Protein AF-A0A945QIS1-F1 (afdb_monomer_lite)

Structure (mmCIF, N/CA/C/O backbone):
data_AF-A0A945QIS1-F1
#
_entry.id   AF-A0A945QIS1-F1
#
loop_
_atom_site.group_PDB
_atom_site.id
_atom_site.type_symbol
_atom_site.label_atom_id
_atom_site.label_alt_id
_atom_site.label_comp_id
_atom_site.label_asym_id
_atom_site.label_entity_id
_atom_site.label_seq_id
_atom_site.pdbx_PDB_ins_code
_atom_site.Cartn_x
_atom_site.Cartn_y
_atom_site.Cartn_z
_atom_site.occupancy
_atom_site.B_iso_or_equiv
_atom_site.auth_seq_id
_atom_site.auth_comp_id
_atom_site.auth_asym_id
_atom_site.auth_atom_id
_atom_site.pdbx_PDB_model_num
ATOM 1 N N . LEU A 1 1 ? 4.293 -4.044 12.034 1.00 91.75 1 LEU A N 1
ATOM 2 C CA . LEU A 1 1 ? 3.723 -2.856 11.360 1.00 91.75 1 LEU A CA 1
ATOM 3 C C . LEU A 1 1 ? 2.267 -2.632 11.760 1.00 91.75 1 LEU A C 1
ATOM 5 O O . LEU A 1 1 ? 2.022 -1.656 12.445 1.00 91.75 1 LEU A O 1
ATOM 9 N N . VAL A 1 2 ? 1.339 -3.547 11.445 1.00 96.00 2 VAL A N 1
ATOM 10 C CA . VAL A 1 2 ? -0.101 -3.413 11.779 1.00 96.00 2 VAL A CA 1
ATOM 11 C C . VAL A 1 2 ? -0.357 -3.116 13.262 1.00 96.00 2 VAL A C 1
ATOM 13 O O . VAL A 1 2 ? -1.018 -2.137 13.578 1.00 96.00 2 VAL A O 1
ATOM 16 N N . ALA A 1 3 ? 0.241 -3.887 14.176 1.00 95.88 3 ALA A N 1
ATOM 17 C CA . ALA A 1 3 ? 0.090 -3.649 15.616 1.00 95.88 3 ALA A CA 1
ATOM 18 C C . ALA A 1 3 ? 0.574 -2.254 16.059 1.00 95.88 3 ALA A C 1
ATOM 20 O O . ALA A 1 3 ? -0.040 -1.638 16.922 1.00 95.88 3 ALA A O 1
ATOM 21 N N . ALA A 1 4 ? 1.647 -1.739 15.449 1.00 96.75 4 ALA A N 1
ATOM 22 C CA . ALA A 1 4 ? 2.158 -0.402 15.749 1.00 96.75 4 ALA A CA 1
ATOM 23 C C . ALA A 1 4 ? 1.236 0.693 15.192 1.00 96.75 4 ALA A C 1
ATOM 25 O O . ALA A 1 4 ? 1.000 1.682 15.875 1.00 96.75 4 ALA A O 1
ATOM 26 N N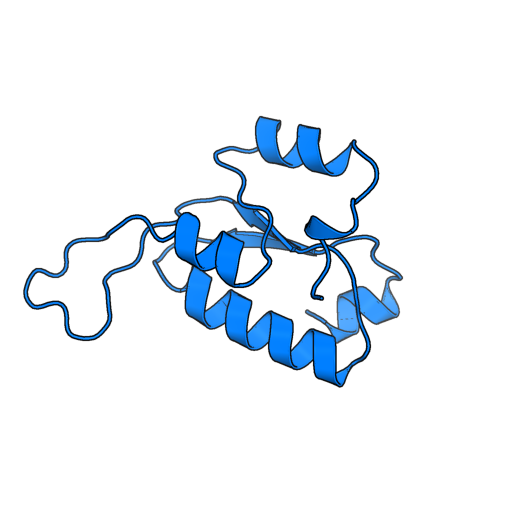 . ALA A 1 5 ? 0.682 0.495 13.991 1.00 96.12 5 ALA A N 1
ATOM 27 C CA . ALA A 1 5 ? -0.301 1.404 13.405 1.00 96.12 5 ALA A CA 1
ATOM 28 C C . ALA A 1 5 ? -1.572 1.486 14.267 1.00 96.12 5 ALA A C 1
ATOM 30 O O . ALA A 1 5 ? -2.040 2.582 14.551 1.00 96.12 5 ALA A O 1
ATOM 31 N N . LEU A 1 6 ? -2.073 0.344 14.754 1.00 94.56 6 LEU A N 1
ATOM 32 C CA . LEU A 1 6 ? -3.206 0.291 15.682 1.00 94.56 6 LEU A CA 1
ATOM 33 C C . LEU A 1 6 ? -2.902 0.988 17.008 1.00 94.56 6 LEU A C 1
ATOM 35 O O . LEU A 1 6 ? -3.655 1.858 17.430 1.00 94.56 6 LEU A O 1
ATOM 39 N N . ALA A 1 7 ? -1.790 0.629 17.654 1.00 95.94 7 ALA A N 1
ATOM 40 C CA . ALA A 1 7 ? -1.414 1.203 18.944 1.00 95.94 7 ALA A CA 1
ATOM 41 C C . ALA A 1 7 ? -1.166 2.718 18.865 1.00 95.94 7 ALA A C 1
ATOM 43 O O . ALA A 1 7 ? -1.425 3.433 19.829 1.00 95.94 7 ALA A O 1
ATOM 44 N N . GLY A 1 8 ? -0.669 3.200 17.724 1.00 95.69 8 GLY A N 1
ATOM 45 C CA . GLY A 1 8 ? -0.434 4.618 17.468 1.00 95.69 8 GLY A CA 1
ATOM 46 C C . GLY A 1 8 ? -1.645 5.385 16.936 1.00 95.69 8 GLY A C 1
ATOM 47 O O . GLY A 1 8 ? -1.532 6.595 16.779 1.00 95.69 8 GLY A O 1
ATOM 48 N N . GLY A 1 9 ? -2.767 4.718 16.635 1.00 94.19 9 GLY A N 1
ATOM 49 C CA . GLY A 1 9 ? -3.932 5.359 16.015 1.00 94.19 9 GLY A CA 1
ATOM 50 C C . GLY A 1 9 ? -3.617 5.984 14.653 1.00 94.19 9 GLY A C 1
ATOM 51 O O . GLY A 1 9 ? -4.059 7.091 14.376 1.00 94.19 9 GLY A O 1
ATOM 52 N N . ALA A 1 10 ? -2.799 5.318 13.836 1.00 94.56 10 ALA A N 1
ATOM 53 C CA . ALA A 1 10 ? -2.334 5.869 12.569 1.00 94.56 10 ALA A CA 1
ATOM 54 C C . ALA A 1 10 ? -3.477 6.046 11.555 1.00 94.56 10 ALA A C 1
ATOM 56 O O . ALA A 1 10 ? -4.265 5.126 11.343 1.00 94.56 10 ALA A O 1
ATOM 57 N N . ASP A 1 11 ? -3.493 7.185 10.859 1.00 92.19 11 ASP A N 1
ATOM 58 C CA . ASP A 1 11 ? -4.466 7.473 9.796 1.00 92.19 11 ASP A CA 1
ATOM 59 C C . ASP A 1 11 ? -4.145 6.768 8.470 1.00 92.19 11 ASP A C 1
ATOM 61 O O . ASP A 1 11 ? -5.022 6.597 7.628 1.00 92.19 11 ASP A O 1
ATOM 65 N N . PHE A 1 12 ? -2.887 6.372 8.263 1.00 93.50 12 PHE A N 1
ATOM 66 C CA . PHE A 1 12 ? -2.403 5.668 7.073 1.00 93.50 12 PHE A CA 1
ATOM 67 C C . PHE A 1 12 ? -1.082 4.939 7.360 1.00 93.50 12 PHE A C 1
ATOM 69 O O . PHE A 1 12 ? -0.392 5.195 8.348 1.00 93.50 12 PHE A O 1
ATOM 76 N N . ILE A 1 13 ? -0.694 4.047 6.450 1.00 94.31 13 ILE A N 1
ATOM 77 C CA . ILE A 1 13 ? 0.625 3.413 6.408 1.00 94.31 13 ILE A CA 1
ATOM 78 C C . ILE A 1 13 ? 1.338 3.885 5.142 1.00 94.31 13 ILE A C 1
ATOM 80 O O . ILE A 1 13 ? 0.812 3.736 4.045 1.00 94.31 13 ILE A O 1
ATOM 84 N N . ALA A 1 14 ? 2.556 4.405 5.272 1.00 93.31 14 ALA A N 1
ATOM 85 C CA . ALA A 1 14 ? 3.416 4.713 4.132 1.00 93.31 14 ALA A CA 1
ATOM 86 C C . ALA A 1 14 ? 4.569 3.706 4.058 1.00 93.31 14 ALA A C 1
ATOM 88 O O . ALA A 1 14 ? 5.273 3.470 5.042 1.00 93.31 14 ALA A O 1
ATOM 89 N N . LEU A 1 15 ? 4.762 3.106 2.887 1.00 91.31 15 LEU A N 1
ATOM 90 C CA . LEU A 1 15 ? 5.833 2.165 2.594 1.00 91.31 15 LEU A CA 1
ATOM 91 C C . LEU A 1 15 ? 6.727 2.730 1.497 1.00 91.31 15 LEU A C 1
ATOM 93 O O . LEU A 1 15 ? 6.256 3.138 0.439 1.00 91.31 15 LEU A O 1
ATOM 97 N N . SER A 1 16 ? 8.034 2.678 1.722 1.00 88.62 16 SER A N 1
ATOM 98 C CA . SER A 1 16 ? 9.023 2.820 0.659 1.00 88.62 16 SER A CA 1
ATOM 99 C C . SER A 1 16 ? 9.635 1.455 0.403 1.00 88.62 16 SER A C 1
ATOM 101 O O . SER A 1 16 ? 10.058 0.779 1.344 1.00 88.62 16 S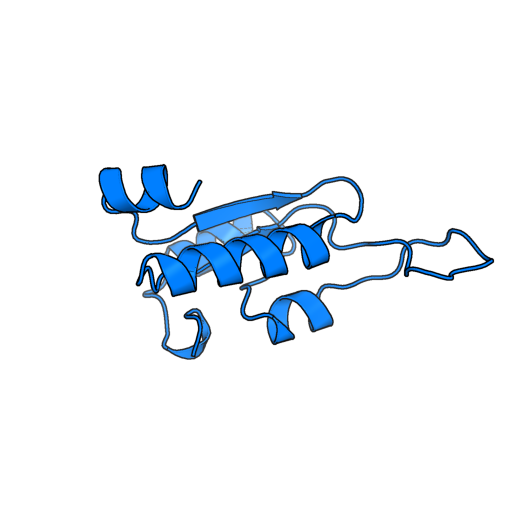ER A O 1
ATOM 103 N N . THR A 1 17 ? 9.650 1.028 -0.857 1.00 84.19 17 THR A N 1
ATOM 104 C CA . THR A 1 17 ? 10.224 -0.263 -1.233 1.00 84.19 17 THR A CA 1
ATOM 105 C C . THR A 1 17 ? 11.430 -0.080 -2.139 1.00 84.19 17 THR A C 1
ATOM 107 O O . THR A 1 17 ? 11.486 0.784 -3.018 1.00 84.19 17 THR A O 1
ATOM 110 N N . TYR A 1 18 ? 12.400 -0.952 -1.923 1.00 72.62 18 TYR A N 1
ATOM 111 C CA . TYR A 1 18 ? 13.539 -1.181 -2.784 1.00 72.62 18 TYR A CA 1
ATOM 112 C C . TYR A 1 18 ? 13.614 -2.710 -2.918 1.00 72.62 18 TYR A C 1
ATOM 114 O O . TYR A 1 18 ? 13.452 -3.403 -1.913 1.00 72.62 18 TYR A O 1
ATOM 122 N N . ASN A 1 19 ? 13.815 -3.242 -4.130 1.00 63.44 19 ASN A N 1
ATOM 123 C CA . ASN A 1 19 ? 14.097 -4.670 -4.415 1.00 63.44 19 ASN A CA 1
ATOM 124 C C . ASN A 1 19 ? 12.926 -5.616 -4.733 1.00 63.44 19 ASN A C 1
ATOM 126 O O . ASN A 1 19 ? 12.994 -6.794 -4.395 1.00 63.44 19 ASN A O 1
ATOM 130 N N . GLY A 1 20 ? 11.873 -5.167 -5.419 1.00 72.00 20 GLY A N 1
ATOM 131 C CA . GLY A 1 20 ? 10.928 -6.102 -6.048 1.00 72.00 20 GLY A CA 1
ATOM 132 C C . GLY A 1 20 ? 10.156 -7.012 -5.088 1.00 72.00 20 GLY A C 1
ATOM 133 O O . GLY A 1 20 ? 9.622 -8.024 -5.511 1.00 72.00 20 GLY A O 1
ATOM 134 N N . ILE A 1 21 ? 10.077 -6.667 -3.803 1.00 82.06 21 ILE A N 1
ATOM 135 C CA . ILE A 1 21 ? 9.220 -7.351 -2.820 1.00 82.06 21 ILE A CA 1
ATOM 136 C C . ILE A 1 21 ? 7.898 -6.610 -2.591 1.00 82.06 21 ILE A C 1
ATOM 138 O O . ILE A 1 21 ? 7.108 -7.007 -1.741 1.00 82.06 21 ILE A O 1
ATOM 142 N N . ALA A 1 22 ? 7.667 -5.513 -3.319 1.00 86.19 22 ALA A N 1
ATOM 143 C CA . ALA A 1 22 ? 6.553 -4.599 -3.097 1.00 86.19 22 ALA A CA 1
ATOM 144 C C . ALA A 1 22 ? 5.204 -5.328 -3.067 1.00 86.19 22 ALA A C 1
ATOM 146 O O . ALA A 1 22 ? 4.428 -5.155 -2.129 1.00 86.19 22 ALA A O 1
ATOM 147 N N . LEU A 1 23 ? 4.955 -6.192 -4.056 1.00 87.00 23 LEU A N 1
ATOM 148 C CA . LEU A 1 23 ? 3.669 -6.864 -4.208 1.00 87.00 23 LEU A CA 1
ATOM 149 C C . LEU A 1 23 ? 3.434 -7.924 -3.128 1.00 87.00 23 LEU A C 1
ATOM 151 O O . LEU A 1 23 ? 2.365 -7.961 -2.516 1.00 87.00 23 LEU A O 1
ATOM 155 N N . SER A 1 24 ? 4.435 -8.765 -2.852 1.00 87.50 24 SER A N 1
ATOM 156 C CA . SER A 1 24 ? 4.322 -9.810 -1.828 1.00 87.50 24 SER A CA 1
ATOM 157 C C . SER A 1 24 ? 4.223 -9.213 -0.424 1.00 87.50 24 SER A C 1
ATOM 159 O O . SER A 1 24 ? 3.442 -9.698 0.398 1.00 87.50 24 SER A O 1
ATOM 161 N N . TYR A 1 25 ? 4.953 -8.126 -0.159 1.00 90.62 25 TYR A N 1
ATOM 162 C CA . TYR A 1 25 ? 4.867 -7.395 1.098 1.00 90.62 25 TYR A CA 1
ATOM 163 C C . TYR A 1 25 ? 3.492 -6.747 1.275 1.00 90.62 25 TYR A C 1
ATOM 165 O O . TYR A 1 25 ? 2.870 -6.944 2.316 1.00 90.62 25 TYR A O 1
ATOM 173 N N . LEU A 1 26 ? 2.989 -6.033 0.261 1.00 92.19 26 LEU A N 1
ATOM 174 C CA . LEU A 1 26 ? 1.671 -5.397 0.305 1.00 92.19 26 LEU A CA 1
ATOM 175 C C . LEU A 1 26 ? 0.558 -6.424 0.534 1.00 92.19 26 LEU A C 1
ATOM 177 O O . LEU A 1 26 ? -0.290 -6.220 1.397 1.00 92.19 26 LEU A O 1
ATOM 181 N N . THR A 1 27 ? 0.598 -7.549 -0.181 1.00 91.12 27 THR A N 1
ATOM 182 C CA . THR A 1 27 ? -0.400 -8.622 -0.042 1.00 91.12 27 THR A CA 1
ATOM 183 C C . THR A 1 27 ? -0.435 -9.162 1.389 1.00 91.12 27 THR A C 1
ATOM 185 O O . THR A 1 27 ? -1.502 -9.294 1.988 1.00 91.12 27 THR A O 1
ATOM 188 N N . ARG A 1 28 ? 0.739 -9.430 1.980 1.00 93.50 28 ARG A N 1
ATOM 189 C CA . ARG A 1 28 ? 0.842 -9.885 3.376 1.00 93.50 28 ARG A CA 1
ATOM 190 C C . ARG A 1 28 ? 0.391 -8.811 4.356 1.00 93.50 28 ARG A C 1
ATOM 192 O O . ARG A 1 28 ? -0.333 -9.123 5.293 1.00 93.50 28 ARG A O 1
ATOM 199 N N . LEU A 1 29 ? 0.785 -7.557 4.136 1.00 94.31 29 LEU A N 1
ATOM 200 C CA . LEU A 1 29 ? 0.366 -6.441 4.975 1.00 94.31 29 LEU A CA 1
ATOM 201 C C . LEU A 1 29 ? -1.160 -6.314 4.984 1.00 94.31 29 LEU A C 1
ATOM 203 O O . LEU A 1 29 ? -1.743 -6.243 6.059 1.00 94.31 29 LEU A O 1
ATOM 207 N N . ARG A 1 30 ? -1.804 -6.352 3.814 1.00 93.00 30 ARG A N 1
ATOM 208 C CA . ARG A 1 30 ? -3.265 -6.294 3.690 1.00 93.00 30 ARG A CA 1
ATOM 209 C C . ARG A 1 30 ? -3.949 -7.454 4.409 1.00 93.00 30 ARG A C 1
ATOM 211 O O . ARG A 1 30 ? -4.904 -7.220 5.140 1.00 93.00 30 ARG A O 1
ATOM 218 N N . ALA A 1 31 ? -3.424 -8.673 4.287 1.00 94.25 31 ALA A N 1
ATOM 219 C CA . ALA A 1 31 ? -3.950 -9.820 5.025 1.00 94.25 31 ALA A CA 1
ATOM 220 C C . ALA A 1 31 ? -3.871 -9.617 6.551 1.00 94.25 31 ALA A C 1
ATOM 222 O O . ALA A 1 31 ? -4.828 -9.911 7.263 1.00 94.25 31 ALA A O 1
ATOM 223 N N . GLU A 1 32 ? -2.760 -9.083 7.064 1.00 96.31 32 GLU A N 1
ATOM 224 C CA . GLU A 1 32 ? -2.614 -8.792 8.496 1.00 96.31 32 GLU A CA 1
ATOM 225 C C . GLU A 1 32 ? -3.482 -7.610 8.955 1.00 96.31 32 GLU A C 1
ATOM 227 O O . GLU A 1 32 ? -4.027 -7.645 10.055 1.00 96.31 32 GLU A O 1
ATOM 232 N N . MET A 1 33 ? -3.657 -6.584 8.116 1.00 95.00 33 MET A N 1
ATOM 233 C CA . MET A 1 33 ? -4.572 -5.467 8.377 1.00 95.00 33 MET A CA 1
ATOM 234 C C . MET A 1 33 ? -6.018 -5.955 8.492 1.00 95.00 33 MET A C 1
ATOM 236 O O . MET A 1 33 ? -6.686 -5.640 9.473 1.00 95.00 33 MET A O 1
ATOM 240 N N . ALA A 1 34 ? -6.462 -6.797 7.554 1.00 94.25 34 ALA A N 1
ATOM 241 C CA . ALA A 1 34 ? -7.796 -7.388 7.567 1.00 94.25 34 ALA A CA 1
ATOM 242 C C . ALA A 1 34 ? -8.032 -8.245 8.821 1.00 94.25 34 ALA A C 1
ATOM 244 O O . ALA A 1 34 ? -9.050 -8.090 9.492 1.00 94.25 34 ALA A O 1
ATOM 245 N N . LYS A 1 35 ? -7.066 -9.096 9.202 1.00 96.31 35 LYS A N 1
ATOM 246 C CA . LYS A 1 35 ? -7.136 -9.885 10.450 1.00 96.31 35 LYS A CA 1
ATOM 247 C C . LYS A 1 35 ? -7.279 -9.014 11.696 1.00 96.31 35 LYS A C 1
ATOM 249 O O . LYS A 1 35 ? -7.904 -9.435 12.663 1.00 96.31 35 LYS A O 1
ATOM 254 N N . ALA A 1 36 ? -6.676 -7.830 11.680 1.00 95.12 36 ALA A N 1
ATOM 255 C CA . ALA A 1 36 ? -6.693 -6.902 12.799 1.00 95.12 36 ALA A CA 1
ATOM 256 C C . ALA A 1 36 ? -7.851 -5.887 12.739 1.00 95.12 36 ALA A C 1
ATOM 258 O O . ALA A 1 36 ? -7.927 -5.018 13.605 1.00 95.12 36 ALA A O 1
ATOM 259 N N . GLY A 1 37 ? -8.727 -5.966 11.727 1.00 94.06 37 GLY A N 1
ATOM 260 C CA . GLY A 1 37 ? -9.809 -4.999 11.512 1.00 94.06 37 GLY A CA 1
ATOM 261 C C . GLY A 1 37 ? -9.319 -3.575 11.225 1.00 94.06 37 GLY A C 1
ATOM 262 O O . GLY A 1 37 ? -10.047 -2.617 11.470 1.00 94.06 37 GLY A O 1
ATOM 263 N N . LEU A 1 38 ? -8.077 -3.420 10.755 1.00 94.44 38 LEU A N 1
ATOM 264 C CA . LEU A 1 38 ? -7.479 -2.124 10.457 1.00 94.44 38 LEU A CA 1
ATOM 265 C C . LEU A 1 38 ? -7.750 -1.750 8.998 1.00 94.44 38 LEU A C 1
ATOM 267 O O . LEU A 1 38 ? -7.116 -2.295 8.096 1.00 94.44 38 LEU A O 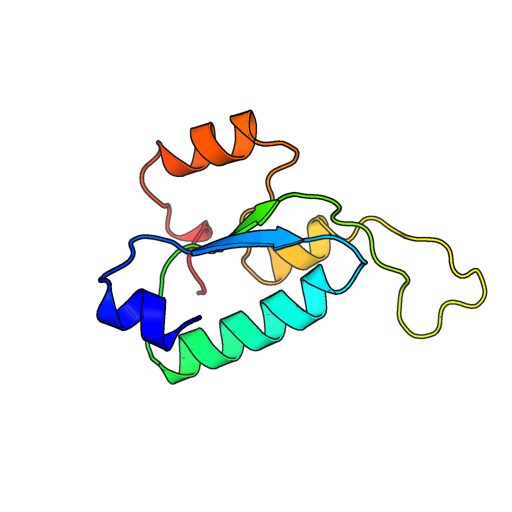1
ATOM 271 N N . ASP A 1 39 ? -8.630 -0.779 8.778 1.00 92.44 39 ASP A N 1
ATOM 272 C CA . ASP A 1 39 ? -8.931 -0.256 7.445 1.00 92.44 39 ASP A CA 1
ATOM 273 C C . ASP A 1 39 ? -8.477 1.202 7.288 1.00 92.44 39 ASP A C 1
ATOM 275 O O . ASP A 1 39 ? -9.226 2.158 7.508 1.00 92.44 39 ASP A O 1
ATOM 279 N N . ILE A 1 40 ? -7.203 1.357 6.929 1.00 93.19 40 ILE A N 1
ATOM 280 C CA . ILE A 1 40 ? -6.573 2.642 6.614 1.00 93.19 40 ILE A CA 1
ATOM 281 C C . ILE A 1 40 ? -5.809 2.557 5.282 1.00 93.19 40 ILE A C 1
ATOM 283 O O . ILE A 1 40 ? -5.446 1.455 4.839 1.00 93.19 40 ILE A O 1
ATOM 287 N N . PRO A 1 41 ? -5.536 3.697 4.626 1.00 94.06 41 PRO A N 1
ATOM 288 C CA . PRO A 1 41 ? -4.785 3.720 3.382 1.00 94.06 41 PRO A CA 1
ATOM 289 C C . PRO A 1 41 ? -3.362 3.200 3.511 1.00 94.06 41 PRO A C 1
ATOM 291 O O . PRO A 1 41 ? -2.697 3.390 4.531 1.00 94.06 41 PRO A O 1
ATOM 294 N N . VAL A 1 42 ? -2.882 2.587 2.428 1.00 94.56 42 VAL A N 1
ATOM 295 C CA . VAL A 1 42 ? -1.482 2.185 2.278 1.00 94.56 42 VAL A CA 1
ATOM 296 C C . VAL A 1 42 ? -0.889 2.924 1.085 1.00 94.56 42 VAL A C 1
ATOM 298 O O . VAL A 1 42 ? -1.210 2.612 -0.062 1.00 94.56 42 VAL A O 1
ATOM 301 N N . TYR A 1 43 ? -0.010 3.884 1.355 1.00 94.12 43 TYR A N 1
ATOM 302 C CA . TYR A 1 43 ? 0.772 4.592 0.346 1.00 94.12 43 TYR A CA 1
ATOM 303 C C . TYR A 1 43 ? 2.059 3.824 0.056 1.00 94.12 43 TYR A C 1
ATOM 305 O O . TYR A 1 43 ? 2.740 3.382 0.982 1.00 94.12 43 TYR A O 1
ATOM 313 N N . LEU A 1 44 ? 2.409 3.662 -1.219 1.00 92.62 44 LEU A N 1
ATOM 314 C CA . LEU A 1 44 ? 3.570 2.878 -1.634 1.00 92.62 44 LEU A CA 1
ATOM 315 C C . LEU A 1 44 ? 4.443 3.657 -2.614 1.00 92.62 44 LEU A C 1
ATOM 317 O O . LEU A 1 44 ? 4.027 3.920 -3.736 1.00 92.62 44 LEU A O 1
ATOM 321 N N . GLY A 1 45 ? 5.664 3.988 -2.211 1.00 90.81 45 GLY A N 1
ATOM 322 C CA . GLY A 1 45 ? 6.649 4.661 -3.055 1.00 90.81 45 GLY A CA 1
ATOM 323 C C . GLY A 1 45 ? 7.950 3.875 -3.210 1.00 90.81 45 GLY A C 1
ATOM 324 O O . GLY A 1 45 ? 8.103 2.752 -2.718 1.00 90.81 45 GLY A O 1
ATOM 325 N N . GLY A 1 46 ? 8.918 4.491 -3.887 1.00 87.44 46 GLY A N 1
ATOM 326 C CA . GLY A 1 46 ? 10.228 3.900 -4.162 1.00 87.44 46 GLY A CA 1
ATOM 327 C C . GLY A 1 46 ? 10.279 3.193 -5.518 1.00 87.44 46 GLY A C 1
ATOM 328 O O . GLY A 1 46 ? 9.656 3.624 -6.483 1.00 87.44 46 GLY A O 1
ATOM 329 N N . ARG A 1 47 ? 11.055 2.108 -5.627 1.00 86.69 47 ARG A N 1
ATOM 330 C CA . ARG A 1 47 ? 11.194 1.352 -6.885 1.00 86.69 47 ARG A CA 1
ATOM 331 C C . ARG A 1 47 ? 10.122 0.271 -6.979 1.00 86.69 47 ARG A C 1
ATOM 333 O O . ARG A 1 47 ? 10.286 -0.811 -6.424 1.00 86.69 47 ARG A O 1
ATOM 340 N N . LEU A 1 48 ? 9.071 0.541 -7.749 1.00 86.62 48 LEU A N 1
ATOM 341 C CA . LEU A 1 48 ? 7.923 -0.354 -7.950 1.00 86.62 48 LEU A CA 1
ATOM 342 C C . LEU A 1 48 ? 8.135 -1.383 -9.072 1.00 86.62 48 LEU A C 1
ATOM 344 O O . LEU A 1 48 ? 7.190 -1.789 -9.740 1.00 86.62 48 LEU A O 1
ATOM 348 N N . ASN A 1 49 ? 9.381 -1.820 -9.267 1.00 85.06 49 ASN A N 1
ATOM 349 C CA . ASN A 1 49 ? 9.728 -2.839 -10.251 1.00 85.06 49 ASN A CA 1
ATOM 350 C C . ASN A 1 49 ? 10.057 -4.155 -9.550 1.00 85.06 49 ASN A C 1
ATOM 352 O O . ASN A 1 49 ? 10.781 -4.165 -8.553 1.00 85.06 49 ASN A O 1
ATOM 356 N N . GLN A 1 50 ? 9.581 -5.266 -10.100 1.00 84.25 50 GLN A N 1
ATOM 357 C CA . GLN A 1 50 ? 9.837 -6.609 -9.590 1.00 84.25 50 GLN A CA 1
ATOM 358 C C . GLN A 1 50 ? 10.221 -7.541 -10.737 1.00 84.25 50 GLN A C 1
ATOM 360 O O . GLN A 1 50 ? 9.728 -7.398 -11.850 1.00 84.25 50 GLN A O 1
ATOM 365 N N . VAL A 1 51 ? 11.097 -8.510 -10.468 1.00 82.62 51 VAL A N 1
ATOM 366 C CA . VAL A 1 51 ? 11.309 -9.638 -11.380 1.00 82.62 51 VAL A CA 1
ATOM 367 C C . VAL A 1 51 ? 10.148 -10.615 -11.170 1.00 82.62 51 VAL A C 1
ATOM 369 O O . VAL A 1 51 ? 9.986 -11.100 -10.046 1.00 82.62 51 VAL A O 1
ATOM 372 N N . PRO A 1 52 ? 9.309 -10.886 -12.185 1.00 77.81 52 PRO A N 1
ATOM 373 C CA . PRO A 1 52 ? 8.203 -11.825 -12.038 1.00 77.81 52 PRO A CA 1
ATOM 374 C C . PRO A 1 52 ? 8.697 -13.218 -11.639 1.00 77.81 52 PRO A C 1
ATOM 376 O O . PRO A 1 52 ? 9.723 -13.683 -12.142 1.00 77.81 52 PRO A O 1
ATOM 379 N N . GLU A 1 53 ? 7.949 -13.903 -10.772 1.00 73.62 53 GLU A N 1
ATOM 380 C CA . GLU A 1 53 ? 8.212 -15.313 -10.478 1.00 73.62 53 GLU A CA 1
ATOM 381 C C . GLU A 1 53 ? 8.114 -16.138 -11.772 1.00 73.62 53 GLU A C 1
ATOM 383 O O . GLU A 1 53 ? 7.175 -15.979 -12.551 1.00 73.62 53 GLU A O 1
ATOM 388 N N . GLY A 1 54 ? 9.118 -16.981 -12.031 1.00 71.19 54 GLY A N 1
ATOM 389 C CA . GLY A 1 54 ? 9.217 -17.762 -13.270 1.00 71.19 54 GLY A CA 1
ATOM 390 C C . GLY A 1 54 ? 9.800 -17.011 -14.475 1.00 71.19 54 GLY A C 1
ATOM 391 O O . GLY A 1 54 ? 9.796 -17.548 -15.581 1.00 71.19 54 GLY A O 1
ATOM 392 N N . SER A 1 55 ? 10.309 -15.786 -14.297 1.00 76.19 55 SER A N 1
ATOM 393 C CA . SER A 1 55 ? 10.998 -15.063 -15.371 1.00 76.19 55 SER A CA 1
ATOM 394 C C . SER A 1 55 ? 12.347 -15.702 -15.719 1.00 76.19 55 SER A C 1
ATOM 396 O O . SER A 1 55 ? 13.225 -15.826 -14.868 1.00 76.19 55 SER A O 1
ATOM 398 N N . ASN A 1 56 ? 12.543 -16.021 -17.001 1.00 72.62 56 ASN A N 1
ATOM 399 C CA . ASN A 1 56 ? 13.812 -16.524 -17.544 1.00 72.62 56 ASN A CA 1
ATOM 400 C C . ASN A 1 56 ? 14.783 -15.404 -17.958 1.00 72.62 56 ASN A C 1
ATOM 402 O O . ASN A 1 56 ? 15.885 -15.686 -18.422 1.00 72.62 56 ASN A O 1
ATOM 406 N N . THR A 1 57 ? 14.375 -14.136 -17.845 1.00 76.00 57 THR A N 1
ATOM 407 C CA . THR A 1 57 ? 15.161 -12.984 -18.319 1.00 76.00 57 THR A CA 1
ATOM 408 C C . THR A 1 57 ? 15.758 -12.161 -17.177 1.00 76.00 57 THR A C 1
ATOM 410 O O . THR A 1 57 ? 16.586 -11.292 -17.433 1.00 76.00 57 THR A O 1
ATOM 413 N N . SER A 1 58 ? 15.348 -12.410 -15.923 1.00 75.69 58 SER A N 1
ATOM 414 C CA . SER A 1 58 ? 15.709 -11.618 -14.730 1.00 75.69 58 SER A CA 1
ATOM 415 C C . SER A 1 58 ? 15.437 -10.111 -14.857 1.00 75.69 58 SER A C 1
ATOM 417 O O . SER A 1 58 ? 15.935 -9.320 -14.056 1.00 75.69 58 SER A O 1
ATOM 419 N N . LEU A 1 59 ? 14.647 -9.696 -15.854 1.00 83.31 59 LEU A N 1
ATOM 420 C CA . LEU A 1 59 ? 14.361 -8.291 -16.109 1.00 83.31 59 LEU A CA 1
ATOM 421 C C . LEU A 1 59 ? 13.284 -7.788 -15.140 1.00 83.31 59 LEU A C 1
ATOM 423 O O . LEU A 1 59 ? 12.205 -8.388 -15.064 1.00 83.31 59 LEU A O 1
ATOM 427 N N . PRO A 1 60 ? 13.546 -6.693 -14.407 1.00 83.62 60 PRO A N 1
ATOM 428 C CA . PRO A 1 60 ? 12.526 -6.039 -13.605 1.00 83.62 60 PRO A CA 1
ATOM 429 C C . PRO A 1 60 ? 11.429 -5.467 -14.505 1.00 83.62 60 PRO A C 1
ATOM 431 O O . PRO A 1 60 ? 11.725 -4.801 -15.496 1.00 83.62 60 PRO A O 1
ATOM 434 N N . VAL A 1 61 ? 10.172 -5.683 -14.128 1.00 87.12 61 VAL A N 1
ATOM 435 C CA . VAL A 1 61 ? 9.004 -5.060 -14.761 1.00 87.12 61 VAL A CA 1
ATOM 436 C C . VAL A 1 61 ? 8.290 -4.171 -13.758 1.00 87.12 61 VAL A C 1
ATOM 438 O O . VAL A 1 61 ? 8.296 -4.472 -12.562 1.00 87.12 61 VAL A O 1
ATOM 441 N N . ASP A 1 62 ? 7.662 -3.104 -14.242 1.00 88.81 62 ASP A N 1
ATOM 442 C CA . ASP A 1 62 ? 6.789 -2.272 -13.417 1.00 88.81 62 ASP A CA 1
ATOM 443 C C . ASP A 1 62 ? 5.602 -3.099 -12.909 1.00 88.81 62 ASP A C 1
ATOM 445 O O . ASP A 1 62 ? 4.930 -3.801 -13.671 1.00 88.81 62 ASP A O 1
ATOM 449 N N . VAL A 1 63 ? 5.373 -3.047 -11.597 1.00 89.69 63 VAL A N 1
ATOM 450 C CA . VAL A 1 63 ? 4.236 -3.696 -10.934 1.00 89.69 63 VAL A CA 1
ATOM 451 C C . VAL A 1 63 ? 3.284 -2.687 -10.298 1.00 89.69 63 VAL A C 1
ATOM 453 O O . VAL A 1 63 ? 2.413 -3.077 -9.524 1.00 89.69 63 VAL A O 1
ATOM 456 N N . SER A 1 64 ? 3.391 -1.402 -10.644 1.00 90.62 64 SER A N 1
ATOM 457 C CA . SER A 1 64 ? 2.562 -0.325 -10.099 1.00 90.62 64 SER A CA 1
ATOM 458 C C . SER A 1 64 ? 1.070 -0.600 -10.302 1.00 90.62 64 SER A C 1
ATOM 460 O O . SER A 1 64 ? 0.278 -0.403 -9.386 1.00 90.62 64 SER A O 1
ATOM 462 N N . ALA A 1 65 ? 0.674 -1.139 -11.461 1.00 90.94 65 ALA A N 1
ATOM 463 C CA . ALA A 1 65 ? -0.714 -1.538 -11.715 1.00 90.94 65 ALA A CA 1
ATOM 464 C C . ALA A 1 65 ? -1.204 -2.632 -10.747 1.00 90.94 65 ALA A C 1
ATOM 466 O O . ALA A 1 65 ? -2.239 -2.467 -10.108 1.00 90.94 65 ALA A O 1
ATOM 467 N N . LYS A 1 66 ? -0.414 -3.695 -10.550 1.00 90.69 66 LYS A N 1
ATOM 468 C CA . LYS A 1 66 ? -0.749 -4.795 -9.627 1.00 90.69 66 LYS A CA 1
ATOM 469 C C . LYS A 1 66 ? -0.813 -4.333 -8.172 1.00 90.69 66 LYS A C 1
ATOM 471 O O . LYS A 1 66 ? -1.613 -4.834 -7.391 1.00 90.69 66 LYS A O 1
ATOM 476 N N . LEU A 1 67 ? 0.036 -3.377 -7.798 1.00 90.88 67 LEU A N 1
ATOM 477 C CA . LEU A 1 67 ? 0.015 -2.770 -6.468 1.00 90.88 67 LEU A CA 1
ATOM 478 C C . LEU A 1 67 ? -1.272 -1.970 -6.233 1.00 90.88 67 LEU A C 1
ATOM 480 O O . LEU A 1 67 ? -1.848 -2.067 -5.151 1.00 90.88 67 LEU A O 1
ATOM 484 N N . ARG A 1 68 ? -1.752 -1.236 -7.246 1.00 91.69 68 ARG A N 1
ATOM 485 C CA . ARG A 1 68 ? -3.045 -0.534 -7.190 1.00 91.69 68 ARG A CA 1
ATOM 486 C C . ARG A 1 68 ? -4.219 -1.505 -7.110 1.00 91.69 68 ARG A C 1
ATOM 488 O O . ARG A 1 68 ? -5.108 -1.301 -6.295 1.00 91.69 68 ARG A O 1
ATOM 495 N N . GLU A 1 69 ? -4.195 -2.587 -7.887 1.00 90.06 69 GLU A N 1
ATOM 496 C CA . GLU A 1 69 ? -5.203 -3.660 -7.817 1.00 90.06 69 GLU A CA 1
ATOM 497 C C . GLU A 1 69 ? -5.243 -4.335 -6.438 1.00 90.06 69 GLU A C 1
ATOM 499 O O . GLU A 1 69 ? -6.314 -4.658 -5.934 1.00 90.06 69 GLU A O 1
ATOM 504 N N . ALA A 1 70 ? -4.087 -4.487 -5.784 1.00 88.12 70 ALA A N 1
ATOM 505 C CA . ALA A 1 70 ? -3.980 -4.956 -4.401 1.00 88.12 70 ALA A CA 1
ATOM 506 C C . ALA A 1 70 ? -4.355 -3.881 -3.350 1.00 88.12 70 ALA A C 1
ATOM 508 O O . ALA A 1 70 ? -4.159 -4.081 -2.146 1.00 88.12 70 ALA A O 1
ATOM 509 N N . GLY A 1 71 ? -4.876 -2.734 -3.793 1.00 88.19 71 GLY A N 1
ATOM 510 C CA . GLY A 1 71 ? -5.424 -1.674 -2.956 1.00 88.19 71 GLY A CA 1
ATOM 511 C C . GLY A 1 71 ? -4.401 -0.680 -2.415 1.00 88.19 71 GLY A C 1
ATOM 512 O O . GLY A 1 71 ? -4.714 0.011 -1.456 1.00 88.19 71 GLY A O 1
ATOM 513 N N . ALA A 1 72 ? -3.171 -0.603 -2.931 1.00 92.19 72 ALA A N 1
ATOM 514 C CA . ALA A 1 72 ? -2.240 0.458 -2.529 1.00 92.19 72 ALA A CA 1
ATOM 515 C C . ALA A 1 72 ? -2.380 1.722 -3.383 1.00 92.19 72 ALA A C 1
ATOM 517 O O . ALA A 1 72 ? -2.560 1.665 -4.599 1.00 92.19 72 ALA A O 1
ATOM 518 N N . VAL A 1 73 ? -2.153 2.873 -2.754 1.00 93.31 73 VAL A N 1
ATOM 519 C CA . VAL A 1 73 ? -1.954 4.143 -3.451 1.00 93.31 73 VAL A CA 1
ATOM 520 C C . VAL A 1 73 ? -0.476 4.258 -3.806 1.00 93.31 73 VAL A C 1
ATOM 522 O O . VAL A 1 73 ? 0.363 4.575 -2.966 1.00 93.31 73 VAL A O 1
ATOM 525 N N . THR A 1 74 ? -0.125 3.955 -5.052 1.00 92.75 74 THR A N 1
ATOM 526 C CA . THR A 1 74 ? 1.265 4.061 -5.520 1.00 92.75 74 THR A CA 1
ATOM 527 C C . THR A 1 74 ? 1.662 5.519 -5.737 1.00 92.75 74 THR A C 1
ATOM 529 O O . THR A 1 74 ? 0.922 6.257 -6.391 1.00 92.75 74 THR A O 1
ATOM 532 N N . CYS A 1 75 ? 2.851 5.900 -5.292 1.00 92.25 75 CYS A N 1
ATOM 533 C CA . CYS A 1 75 ? 3.406 7.238 -5.432 1.00 92.25 75 CYS A CA 1
ATOM 534 C C . CYS A 1 75 ? 4.743 7.157 -6.172 1.00 92.25 75 CYS A C 1
ATOM 536 O O . CYS A 1 75 ? 5.630 6.401 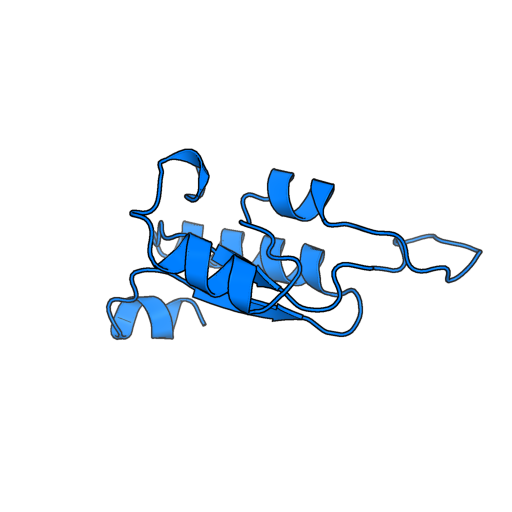-5.777 1.00 92.25 75 CYS A O 1
ATOM 538 N N . GLU A 1 76 ? 4.883 7.928 -7.246 1.00 87.94 76 GLU A N 1
ATOM 539 C CA . GLU A 1 76 ? 6.072 7.896 -8.110 1.00 87.94 76 GLU A CA 1
ATOM 540 C C . GLU A 1 76 ? 7.282 8.559 -7.443 1.00 87.94 76 GLU A C 1
ATOM 542 O O . GLU A 1 76 ? 8.420 8.121 -7.610 1.00 87.94 76 GLU A O 1
ATOM 547 N N . ASP A 1 77 ? 7.024 9.579 -6.629 1.00 88.75 77 ASP A N 1
ATOM 548 C CA . ASP A 1 77 ? 8.023 10.300 -5.863 1.00 88.75 77 ASP A CA 1
ATOM 549 C C . ASP A 1 77 ? 7.462 10.791 -4.517 1.00 88.75 77 ASP A C 1
ATOM 551 O O . ASP A 1 77 ? 6.301 10.565 -4.151 1.00 88.75 77 ASP A O 1
ATOM 555 N N . LEU A 1 78 ? 8.336 11.424 -3.734 1.00 89.12 78 LEU A N 1
ATOM 556 C CA . LEU A 1 78 ? 7.980 11.955 -2.424 1.00 89.12 78 LEU A CA 1
ATOM 557 C C . LEU A 1 78 ? 6.963 13.114 -2.514 1.00 89.12 78 LEU A C 1
ATOM 559 O O . LEU A 1 78 ? 6.003 13.080 -1.745 1.00 89.12 78 LEU A O 1
ATOM 563 N N . PRO A 1 79 ? 7.097 14.104 -3.424 1.00 92.44 79 PRO A N 1
ATOM 564 C CA . PRO A 1 79 ? 6.065 15.123 -3.625 1.00 92.44 79 PRO A CA 1
ATOM 565 C C . PRO A 1 79 ? 4.674 14.554 -3.920 1.00 92.44 79 PRO A C 1
ATOM 567 O O . PRO A 1 79 ? 3.704 14.993 -3.304 1.00 92.44 79 PRO A O 1
ATOM 570 N N . ALA A 1 80 ? 4.564 13.552 -4.794 1.00 90.56 80 ALA A N 1
ATOM 571 C CA . ALA A 1 80 ? 3.299 12.891 -5.094 1.00 90.56 80 ALA A CA 1
ATOM 572 C C . ALA A 1 80 ? 2.724 12.199 -3.852 1.00 90.56 80 ALA A C 1
ATOM 574 O O . ALA A 1 80 ? 1.533 12.322 -3.576 1.00 90.56 80 ALA A O 1
ATOM 575 N N . MET A 1 81 ? 3.565 11.515 -3.068 1.00 91.44 81 MET A N 1
ATOM 576 C CA . MET A 1 81 ? 3.138 10.895 -1.810 1.00 91.44 81 MET A CA 1
ATOM 577 C C . MET A 1 81 ? 2.595 11.931 -0.823 1.00 91.44 81 MET A C 1
ATOM 579 O O . MET A 1 81 ? 1.501 11.756 -0.293 1.00 91.44 81 MET A O 1
ATOM 583 N N . LEU A 1 82 ? 3.321 13.031 -0.620 1.00 90.81 82 LEU A N 1
ATOM 584 C CA . LEU A 1 82 ?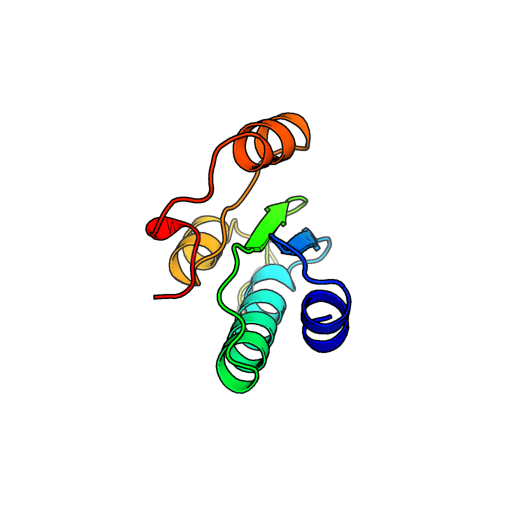 2.901 14.108 0.275 1.00 90.81 82 LEU A CA 1
ATOM 585 C C . LEU A 1 82 ? 1.604 14.773 -0.197 1.00 90.81 82 LEU A C 1
ATOM 587 O O . LEU A 1 82 ? 0.728 15.028 0.624 1.00 90.81 82 LEU A O 1
ATOM 591 N N . GLY A 1 83 ? 1.457 15.007 -1.504 1.00 91.38 83 GLY A N 1
ATOM 592 C CA . GLY A 1 83 ? 0.233 15.558 -2.084 1.00 91.38 83 GLY A CA 1
ATOM 593 C C . GLY A 1 83 ? -0.980 14.668 -1.817 1.00 91.38 83 GLY A C 1
ATOM 594 O O . GLY A 1 83 ? -2.012 15.158 -1.375 1.00 91.38 83 GLY A O 1
ATOM 595 N N . ARG A 1 84 ? -0.831 13.349 -1.986 1.00 87.44 84 ARG A N 1
ATOM 596 C CA . ARG A 1 84 ? -1.902 12.386 -1.690 1.00 87.44 84 ARG A CA 1
ATOM 597 C C . ARG A 1 84 ? -2.220 12.288 -0.200 1.00 87.44 84 ARG A C 1
ATOM 599 O O . ARG A 1 84 ? -3.380 12.155 0.158 1.00 87.44 84 ARG A O 1
ATOM 606 N N . MET A 1 85 ? -1.212 12.379 0.665 1.00 86.88 85 MET A N 1
ATOM 607 C CA . MET A 1 85 ? -1.391 12.339 2.121 1.00 86.88 85 MET A CA 1
ATOM 608 C C . MET A 1 85 ? -2.028 13.612 2.696 1.00 86.88 85 MET A C 1
ATOM 610 O O . MET A 1 85 ? -2.592 13.566 3.786 1.00 86.88 85 MET A O 1
ATOM 614 N N . ALA A 1 86 ? -1.916 14.744 1.998 1.00 87.50 86 ALA A N 1
ATOM 615 C CA . ALA A 1 86 ? -2.553 15.998 2.392 1.00 87.50 86 ALA A CA 1
ATOM 616 C C . ALA A 1 86 ? -4.058 16.031 2.065 1.00 87.50 86 ALA A C 1
ATOM 618 O O . ALA A 1 86 ? -4.789 16.852 2.620 1.00 87.50 86 ALA A O 1
ATOM 619 N N . GLU A 1 87 ? -4.522 15.153 1.173 1.00 83.44 87 GLU A N 1
ATOM 620 C CA . GLU A 1 87 ? -5.935 14.997 0.837 1.00 83.44 87 GLU A CA 1
ATOM 621 C C . GLU A 1 87 ? -6.624 14.024 1.815 1.00 83.44 87 GLU A C 1
ATOM 623 O O . GLU A 1 87 ? -6.009 13.060 2.279 1.00 83.44 87 GLU A O 1
ATOM 628 N N . PRO A 1 88 ? -7.915 14.231 2.140 1.00 77.44 88 PRO A N 1
ATOM 629 C CA . PRO A 1 88 ? -8.679 13.246 2.892 1.00 77.44 88 PRO A CA 1
ATOM 630 C C . PRO A 1 88 ? -8.713 11.915 2.140 1.00 77.44 88 PRO A C 1
ATOM 632 O O . PRO A 1 88 ? -9.085 11.873 0.968 1.00 77.44 88 PRO A O 1
ATOM 635 N N . ALA A 1 89 ? -8.377 10.827 2.833 1.00 75.88 89 ALA A N 1
ATOM 636 C CA . ALA A 1 89 ? -8.416 9.488 2.260 1.00 75.88 89 ALA A CA 1
ATOM 637 C C . ALA A 1 89 ? -9.812 9.150 1.715 1.00 75.88 89 ALA A C 1
ATOM 639 O O . ALA A 1 89 ? -10.797 9.138 2.463 1.00 75.88 89 ALA A O 1
ATOM 640 N N . GLY A 1 90 ? -9.886 8.846 0.421 1.00 70.81 90 GLY A N 1
ATOM 641 C CA . GLY A 1 90 ? -11.113 8.429 -0.238 1.00 70.81 90 GLY A CA 1
ATOM 642 C C . GLY A 1 90 ? -11.440 6.951 0.019 1.00 70.81 90 GLY A C 1
ATOM 643 O O . GLY A 1 90 ? -10.578 6.179 0.444 1.00 70.81 90 GLY A O 1
ATOM 644 N N . PRO A 1 91 ? -12.673 6.504 -0.286 1.00 70.62 91 PRO A N 1
ATOM 645 C CA . PRO A 1 91 ? -13.061 5.095 -0.168 1.00 70.62 91 PRO A CA 1
ATOM 646 C C . PRO A 1 91 ? -12.183 4.147 -1.000 1.00 70.62 91 PRO A C 1
ATOM 648 O O . PRO A 1 91 ? -11.960 3.013 -0.603 1.00 70.62 91 PRO A O 1
ATOM 651 N N . SER A 1 92 ? -11.654 4.618 -2.133 1.00 69.62 92 SER A N 1
ATOM 652 C CA . SER A 1 92 ? -10.765 3.849 -3.015 1.00 69.62 92 SER A CA 1
ATOM 653 C C . SER A 1 92 ? -9.350 3.656 -2.469 1.00 69.62 92 SER A C 1
ATOM 655 O O . SER A 1 92 ? -8.608 2.836 -2.999 1.00 69.62 92 SER A O 1
ATOM 657 N N . ASP A 1 93 ? -8.957 4.428 -1.453 1.00 69.81 93 ASP A N 1
ATOM 658 C CA . ASP A 1 93 ? -7.627 4.336 -0.844 1.00 69.81 93 ASP A CA 1
ATOM 659 C C . ASP A 1 93 ? -7.593 3.277 0.281 1.00 69.81 93 ASP A C 1
ATOM 661 O O . ASP A 1 93 ? -6.524 2.893 0.765 1.00 69.81 93 ASP A O 1
ATOM 665 N N . ARG A 1 94 ? -8.774 2.794 0.689 1.00 75.94 94 ARG A N 1
ATOM 666 C CA . ARG A 1 94 ? -9.013 1.781 1.723 1.00 75.94 94 ARG A CA 1
ATOM 667 C C . ARG A 1 94 ? -9.097 0.380 1.118 1.00 75.94 94 ARG A C 1
ATOM 669 O O . ARG A 1 94 ? -9.302 0.224 -0.085 1.00 75.94 94 ARG A O 1
ATOM 676 N N . ALA A 1 95 ? -8.889 -0.646 1.941 1.00 64.94 95 ALA A N 1
ATOM 677 C CA . ALA A 1 95 ? -9.124 -2.011 1.481 1.00 64.94 95 ALA A CA 1
ATOM 678 C C . ALA A 1 95 ? -10.636 -2.253 1.535 1.00 64.94 95 ALA A C 1
ATOM 680 O O . ALA A 1 95 ? -11.215 -2.156 2.612 1.00 64.94 95 ALA A O 1
ATOM 681 N N . ALA A 1 96 ? -11.254 -2.491 0.374 1.00 54.72 96 ALA A N 1
ATOM 682 C CA . ALA A 1 96 ? -12.683 -2.789 0.265 1.00 54.72 96 ALA A CA 1
ATOM 683 C C . ALA A 1 96 ? -13.125 -3.942 1.180 1.00 54.72 96 ALA A C 1
ATOM 685 O O . ALA A 1 96 ? -12.326 -4.895 1.358 1.00 54.72 96 ALA A O 1
#

Foldseek 3Di:
DLVVCVVVVPQEAED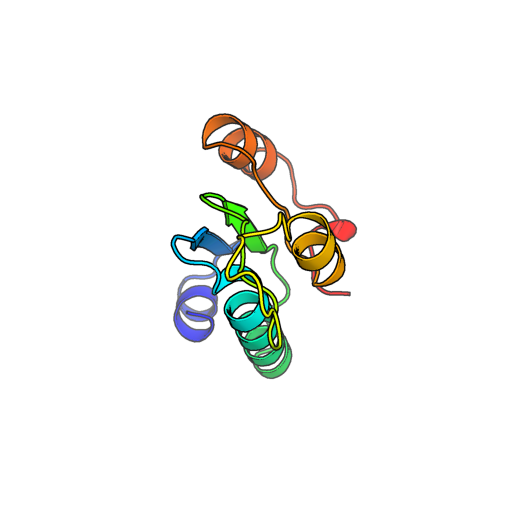EDDEACLLVVLLVVVVVCVVVVHWHFYEYEYDQWHQDVPDPPSDTDHCVVVNLVSQHRYAHDDVRSVVQVVDPDDPSRTDD

Radius of gyration: 13.63 Å; chains: 1; bounding box: 29×34×37 Å

pLDDT: mean 87.12, std 8.74, range [54.72, 96.75]

Sequence (96 aa):
LVAAALAGGADFIALSTYNGIALSYLTRLRAEMAKAGLDIPVYLGGRLNQVPEGSNTSLPVDVSAKLREAGAVTCEDLPAMLGRMAEPAGPSDRAA

Secondary structure (DSSP, 8-state):
-HHHHHHTT-S-EEEEE-SS-HHHHHHHHHHHHHHTT----EEEEE--EEPPTT-SS---EE-HHHHHHTT-EE-SSHHHHHHHHHSPPPGGGS--